Protein AF-W1YGV1-F1 (afdb_monomer_lite)

Secondary structure (DSSP, 8-state):
-HHHHHHHT---S-TTS-EE--GGG-S--SHHHHHHHHHHHHHHHHHT-SEE--TTT---HHHHHHHTTSS-TT-----S--

Foldseek 3Di:
DVVVVVVVVDADPDLAQDAAALAPQPVPPDPVSVVVVVVVVVVCVVRVRDHYQDPPRHDDPVPVCVVVVVDDPPDDDDDPDD

Radius of gyration: 13.25 Å; chains: 1; bounding box: 36×20×31 Å

Structure (mmCIF, N/CA/C/O backbone):
data_AF-W1YGV1-F1
#
_entry.id   AF-W1YGV1-F1
#
loop_
_atom_site.group_PDB
_atom_site.id
_atom_site.type_symbol
_atom_site.label_atom_id
_atom_site.label_alt_id
_atom_site.label_comp_id
_atom_site.label_asym_id
_atom_site.label_entity_id
_atom_site.label_seq_id
_atom_site.pdbx_PDB_ins_code
_atom_site.Cartn_x
_atom_site.Cartn_y
_atom_site.Cartn_z
_atom_site.occupancy
_atom_site.B_iso_or_equiv
_atom_site.auth_seq_id
_atom_site.auth_comp_id
_atom_site.auth_asym_id
_atom_site.auth_atom_id
_atom_site.pdbx_PDB_model_num
ATOM 1 N N . ALA A 1 1 ? -3.122 10.628 4.420 1.00 80.12 1 ALA A N 1
ATOM 2 C CA . ALA A 1 1 ? -3.956 9.436 4.692 1.00 80.12 1 ALA A CA 1
ATOM 3 C C . ALA A 1 1 ? -3.808 8.902 6.124 1.00 80.12 1 ALA A C 1
ATOM 5 O O . ALA A 1 1 ? -4.684 9.190 6.926 1.00 80.12 1 ALA A O 1
ATOM 6 N N . ARG A 1 2 ? -2.717 8.202 6.504 1.00 86.38 2 ARG A N 1
ATOM 7 C CA . ARG A 1 2 ? -2.603 7.528 7.827 1.00 86.38 2 ARG A CA 1
ATOM 8 C C . ARG A 1 2 ? -2.920 8.421 9.035 1.00 86.38 2 ARG A C 1
ATOM 10 O O . ARG A 1 2 ? -3.682 8.015 9.900 1.00 86.38 2 ARG A O 1
ATOM 17 N N . LYS A 1 3 ? -2.360 9.636 9.090 1.00 90.94 3 LYS A N 1
ATOM 18 C CA . LYS A 1 3 ? -2.613 10.580 10.197 1.00 90.94 3 LYS A CA 1
ATOM 19 C C . LYS A 1 3 ? -4.102 10.909 10.354 1.00 90.94 3 LYS A C 1
ATOM 21 O O . LYS A 1 3 ? -4.589 10.925 11.474 1.00 90.94 3 LYS A O 1
ATOM 26 N N . GLU A 1 4 ? -4.810 11.130 9.248 1.00 93.25 4 GLU A N 1
ATOM 27 C CA . GLU A 1 4 ? -6.247 11.426 9.270 1.00 93.25 4 GLU A CA 1
ATOM 28 C C . GLU A 1 4 ? -7.070 10.187 9.627 1.00 93.25 4 GLU A C 1
ATOM 30 O O . GLU A 1 4 ? -7.969 10.280 10.454 1.00 93.25 4 GLU A O 1
ATOM 35 N N . PHE A 1 5 ? -6.705 9.011 9.106 1.00 92.69 5 PHE A N 1
ATOM 36 C CA . PHE A 1 5 ? -7.342 7.746 9.483 1.00 92.69 5 PHE A CA 1
ATOM 37 C C . PHE A 1 5 ? -7.278 7.494 10.998 1.0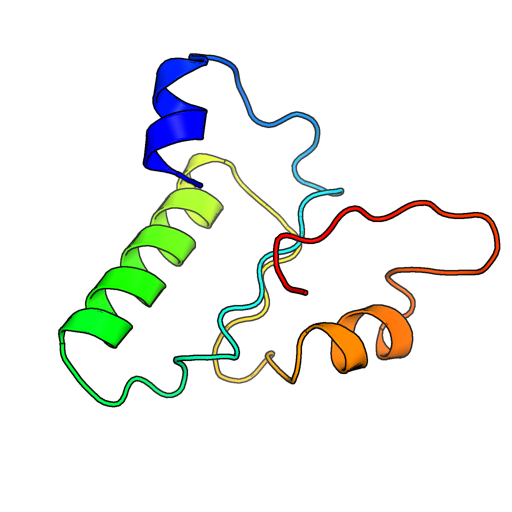0 92.69 5 PHE A C 1
ATOM 39 O O . PHE A 1 5 ? -8.286 7.155 11.612 1.00 92.69 5 PHE A O 1
ATOM 46 N N . LEU A 1 6 ? -6.124 7.738 11.628 1.00 91.75 6 LEU A N 1
ATOM 47 C CA . LEU A 1 6 ? -5.969 7.563 13.076 1.00 91.75 6 LEU A CA 1
ATOM 48 C C . LEU A 1 6 ? -6.868 8.500 13.896 1.00 91.75 6 LEU A C 1
ATOM 50 O O . LEU A 1 6 ? -7.326 8.103 14.963 1.00 91.75 6 LEU A O 1
ATOM 54 N N . LYS A 1 7 ? -7.166 9.708 13.401 1.00 96.38 7 LYS A N 1
ATOM 55 C CA . LYS A 1 7 ? -8.102 10.630 14.070 1.00 96.38 7 LYS A CA 1
ATOM 56 C C . LYS A 1 7 ? -9.543 10.111 14.063 1.00 96.38 7 LYS A C 1
ATOM 58 O O . LYS A 1 7 ? -10.302 10.460 14.958 1.00 96.38 7 LYS A O 1
ATOM 63 N N . ILE A 1 8 ? -9.917 9.285 13.080 1.00 95.31 8 ILE A N 1
ATOM 64 C CA . ILE A 1 8 ? -11.252 8.668 13.002 1.00 95.31 8 ILE A CA 1
ATOM 65 C C . ILE A 1 8 ? -11.427 7.622 14.116 1.00 95.31 8 ILE A C 1
ATOM 67 O O . ILE A 1 8 ? -12.536 7.435 14.615 1.00 95.31 8 ILE A O 1
ATOM 71 N N . GLY A 1 9 ? -10.347 6.943 14.526 1.00 93.38 9 GLY A N 1
ATOM 72 C CA . GLY A 1 9 ? -10.370 5.997 15.649 1.00 93.38 9 GLY A CA 1
ATOM 73 C C . GLY A 1 9 ? -11.226 4.747 15.400 1.00 93.38 9 GLY A C 1
ATOM 74 O O . GLY A 1 9 ? -11.811 4.196 16.332 1.00 93.38 9 GLY A O 1
ATOM 75 N N . LYS A 1 10 ? -11.342 4.310 14.140 1.00 94.62 10 LYS A N 1
ATOM 76 C CA . LYS A 1 10 ? -12.098 3.117 13.728 1.00 94.62 10 LYS A CA 1
ATOM 77 C C . LYS A 1 10 ? -11.175 2.098 13.052 1.00 94.62 10 LYS A C 1
ATOM 79 O O . LYS A 1 10 ? -10.162 2.498 12.479 1.00 94.62 10 LYS A O 1
ATOM 84 N N . PRO A 1 11 ? -11.501 0.794 13.106 1.00 94.00 11 PRO A N 1
ATOM 85 C CA . PRO A 1 11 ? -10.779 -0.206 12.329 1.00 94.00 11 PRO A CA 1
ATOM 86 C C . PRO A 1 11 ? -10.932 0.056 10.826 1.00 94.00 11 PRO A C 1
ATOM 88 O O . PRO A 1 11 ? -11.837 0.772 10.389 1.00 94.00 11 PRO A O 1
ATOM 91 N N . VAL A 1 12 ? -10.049 -0.549 10.030 1.00 95.38 12 VAL A N 1
ATOM 92 C CA . VAL A 1 12 ? -10.191 -0.545 8.570 1.00 95.38 12 VAL A CA 1
ATOM 93 C C . VAL A 1 12 ? -11.523 -1.179 8.164 1.00 95.38 12 VAL A C 1
ATOM 95 O O . VAL A 1 12 ? -11.976 -2.126 8.804 1.00 95.38 12 VAL A O 1
ATOM 98 N N . PHE A 1 13 ? -12.143 -0.654 7.106 1.00 93.06 13 PHE A N 1
ATOM 99 C CA . PHE A 1 13 ? -13.462 -1.102 6.651 1.00 93.06 13 PHE A CA 1
ATOM 100 C C . PHE A 1 13 ? -13.471 -2.586 6.260 1.00 93.06 13 PHE A C 1
ATOM 102 O O . PHE A 1 13 ? -14.251 -3.366 6.796 1.00 93.06 13 PHE A O 1
ATOM 109 N N . ASP A 1 14 ? -12.577 -2.970 5.348 1.00 96.19 14 ASP A N 1
ATOM 110 C CA . ASP A 1 14 ? -12.388 -4.350 4.912 1.00 96.19 14 ASP A CA 1
ATOM 111 C C . ASP A 1 14 ? -10.947 -4.516 4.414 1.00 96.19 14 ASP A C 1
ATOM 113 O O . ASP A 1 14 ? -10.528 -3.892 3.437 1.00 96.19 14 ASP A O 1
ATOM 117 N N . ARG A 1 15 ? -10.176 -5.369 5.092 1.00 96.44 15 ARG A N 1
ATOM 118 C CA . ARG A 1 15 ? -8.758 -5.622 4.790 1.00 96.44 15 ARG A CA 1
ATOM 119 C C . ARG A 1 15 ? -8.514 -6.242 3.405 1.00 96.44 15 ARG A C 1
ATOM 121 O O . ARG A 1 15 ? -7.380 -6.205 2.932 1.00 96.44 15 ARG A O 1
ATOM 128 N N . HIS A 1 16 ? -9.550 -6.806 2.778 1.00 96.38 16 HIS A N 1
ATOM 129 C CA . HIS A 1 16 ? -9.508 -7.403 1.441 1.00 96.38 16 HIS A CA 1
ATOM 130 C C . HIS A 1 16 ? -9.969 -6.444 0.337 1.00 96.38 16 HIS A C 1
ATOM 132 O O . HIS A 1 16 ? -9.786 -6.755 -0.837 1.00 96.38 16 HIS A O 1
ATOM 138 N N . LYS A 1 17 ? -10.528 -5.277 0.690 1.00 95.44 17 LYS A N 1
ATOM 139 C CA . LYS A 1 17 ? -10.947 -4.225 -0.258 1.00 95.44 17 LYS A CA 1
ATOM 140 C C . LYS A 1 17 ? -10.065 -2.977 -0.210 1.00 95.44 17 LYS A C 1
ATOM 142 O O . LYS A 1 17 ? -10.404 -1.952 -0.790 1.00 95.44 17 LYS A O 1
ATOM 147 N N . ILE A 1 18 ? -8.939 -3.051 0.496 1.00 96.00 18 ILE A N 1
ATOM 148 C CA . ILE A 1 18 ? -7.946 -1.980 0.573 1.00 96.00 18 ILE A CA 1
ATOM 149 C C . ILE A 1 18 ? -6.711 -2.424 -0.196 1.00 96.00 18 ILE A C 1
ATOM 151 O O . ILE A 1 18 ? -6.163 -3.488 0.086 1.00 96.00 18 ILE A O 1
ATOM 155 N N . TYR A 1 19 ? -6.276 -1.590 -1.136 1.00 95.25 19 TYR A N 1
ATOM 156 C CA . TYR A 1 19 ? -5.133 -1.832 -2.009 1.00 95.25 19 TYR A CA 1
ATOM 157 C C . TYR A 1 19 ? -4.070 -0.777 -1.725 1.00 95.25 19 TYR A C 1
ATOM 159 O O . TYR A 1 19 ? -4.376 0.4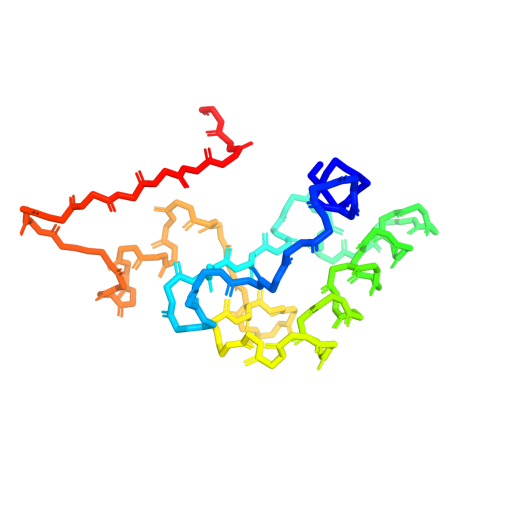12 -1.665 1.00 95.25 19 TYR A O 1
ATOM 167 N N . LEU A 1 20 ? -2.833 -1.214 -1.498 1.00 95.50 20 LEU A N 1
ATOM 168 C CA . LEU A 1 20 ? -1.710 -0.329 -1.200 1.00 95.50 20 LEU A CA 1
ATOM 169 C C . LEU A 1 20 ? -0.539 -0.659 -2.127 1.00 95.50 20 LEU A C 1
ATOM 171 O O . LEU A 1 20 ? 0.021 -1.759 -2.066 1.00 95.50 20 LEU A O 1
ATOM 175 N N . VAL A 1 21 ? -0.178 0.308 -2.970 1.00 95.25 21 VAL A N 1
ATOM 176 C CA . VAL A 1 21 ? 0.878 0.207 -3.983 1.00 95.25 21 VAL A CA 1
ATOM 177 C C . VAL A 1 21 ? 1.829 1.400 -3.794 1.00 95.25 21 VAL A C 1
ATOM 179 O O . VAL A 1 21 ? 1.431 2.532 -4.024 1.00 9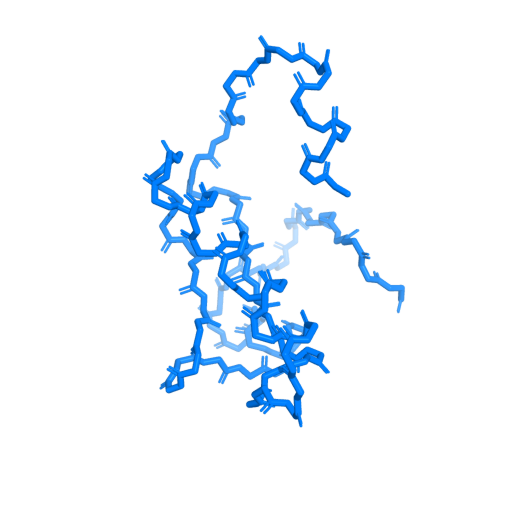5.25 21 VAL A O 1
ATOM 182 N N . PRO A 1 22 ? 3.061 1.215 -3.292 1.00 93.62 22 PRO A N 1
ATOM 183 C CA . PRO A 1 22 ? 4.010 2.307 -3.081 1.00 93.62 22 PRO A CA 1
ATOM 184 C C . PRO A 1 22 ? 4.823 2.648 -4.350 1.00 93.62 22 PRO A C 1
ATOM 186 O O . PRO A 1 22 ? 6.038 2.805 -4.263 1.00 93.62 22 PRO A O 1
ATOM 189 N N . ASP A 1 23 ? 4.207 2.746 -5.525 1.00 92.12 23 ASP A N 1
ATOM 190 C CA . ASP A 1 23 ? 4.891 2.854 -6.832 1.00 92.12 23 ASP A CA 1
ATOM 191 C C . ASP A 1 23 ? 5.633 4.183 -7.081 1.00 92.12 23 ASP A C 1
ATOM 193 O O . ASP A 1 23 ? 6.672 4.194 -7.735 1.00 92.12 23 ASP A O 1
ATOM 197 N N . HIS A 1 24 ? 5.170 5.291 -6.507 1.00 91.94 24 HIS A N 1
ATOM 198 C CA . HIS A 1 24 ? 5.736 6.625 -6.748 1.00 91.94 24 HIS A CA 1
ATOM 199 C C . HIS A 1 24 ? 7.150 6.836 -6.184 1.00 91.94 24 HIS A C 1
ATOM 201 O O . HIS A 1 24 ? 7.928 7.646 -6.692 1.00 91.94 24 HIS A O 1
ATOM 207 N N . PHE A 1 25 ? 7.484 6.142 -5.094 1.00 90.62 25 PHE A N 1
ATOM 208 C CA . PHE A 1 25 ? 8.730 6.351 -4.348 1.00 90.62 25 PHE A CA 1
ATOM 209 C C . PHE A 1 25 ? 9.468 5.049 -4.043 1.00 90.62 25 PHE A C 1
ATOM 211 O O . PHE A 1 25 ? 10.315 5.012 -3.143 1.00 90.62 25 PHE A O 1
ATOM 218 N N . THR A 1 26 ? 9.148 3.978 -4.772 1.00 89.94 26 THR A N 1
ATOM 219 C CA . THR A 1 26 ? 9.907 2.732 -4.718 1.00 89.94 26 THR A CA 1
ATOM 220 C C . THR A 1 26 ? 10.412 2.344 -6.115 1.00 89.94 26 THR A C 1
ATOM 222 O O . THR A 1 26 ? 9.662 2.453 -7.080 1.00 89.94 26 THR A O 1
ATOM 225 N N . PRO A 1 27 ? 11.678 1.900 -6.261 1.00 90.69 27 PRO A N 1
ATOM 226 C CA . PRO A 1 27 ? 12.699 1.752 -5.218 1.00 90.69 27 PRO A CA 1
ATOM 227 C C . PRO A 1 27 ? 13.082 3.083 -4.546 1.00 90.69 27 PRO A C 1
ATOM 229 O O . PRO A 1 27 ? 13.028 4.148 -5.154 1.00 90.69 27 PRO A O 1
ATOM 232 N N . ASN A 1 28 ? 13.401 3.024 -3.252 1.00 93.75 28 ASN A N 1
ATOM 233 C CA . ASN A 1 28 ? 13.557 4.208 -2.405 1.00 93.75 28 ASN A CA 1
ATOM 234 C C . ASN A 1 28 ? 14.813 4.999 -2.794 1.00 93.75 28 ASN A C 1
ATOM 236 O O . ASN A 1 28 ? 15.925 4.484 -2.693 1.00 93.75 28 ASN A O 1
ATOM 240 N N . LYS A 1 29 ? 14.639 6.260 -3.201 1.00 93.00 29 LYS A N 1
ATOM 241 C CA . LYS A 1 29 ? 15.744 7.141 -3.620 1.00 93.00 29 LYS A CA 1
ATOM 242 C C . LYS A 1 29 ? 16.490 7.799 -2.453 1.00 93.00 29 LYS A C 1
ATOM 244 O O . LYS A 1 29 ? 17.627 8.228 -2.613 1.00 93.00 29 LYS A O 1
ATOM 249 N N . ASP A 1 30 ? 15.834 7.931 -1.301 1.00 95.44 30 ASP A N 1
ATOM 250 C CA . ASP A 1 30 ? 16.326 8.655 -0.127 1.00 95.44 30 ASP A CA 1
ATOM 251 C C . ASP A 1 30 ? 15.693 8.137 1.182 1.00 95.44 30 ASP A C 1
ATOM 253 O O . ASP A 1 30 ? 14.819 7.267 1.199 1.00 95.44 30 ASP A O 1
ATOM 257 N N . ILE A 1 31 ? 16.131 8.683 2.320 1.00 96.56 31 ILE A N 1
ATOM 258 C CA . ILE A 1 31 ? 15.635 8.288 3.651 1.00 96.56 31 ILE A CA 1
ATOM 259 C C . ILE A 1 31 ? 14.144 8.617 3.820 1.00 96.56 31 ILE A C 1
ATOM 261 O O . ILE A 1 31 ? 13.423 7.897 4.516 1.00 96.56 31 ILE A O 1
ATOM 265 N N . GLN A 1 32 ? 13.656 9.688 3.189 1.00 95.69 32 GLN A N 1
ATOM 266 C CA . GLN A 1 32 ? 12.259 10.105 3.317 1.00 95.69 32 GLN A CA 1
ATOM 267 C C . GLN A 1 32 ? 11.327 9.108 2.623 1.00 95.69 32 GLN A C 1
ATOM 269 O O . GLN A 1 32 ? 10.375 8.628 3.240 1.00 95.69 32 GLN A O 1
ATOM 274 N N . SER A 1 33 ? 11.656 8.711 1.394 1.00 94.94 33 SER A N 1
ATOM 275 C CA . SER A 1 33 ? 10.957 7.652 0.659 1.00 94.94 33 SER A CA 1
ATOM 276 C C . SER A 1 33 ? 11.052 6.303 1.377 1.00 94.94 33 SER A C 1
ATOM 278 O O . SER A 1 33 ? 10.054 5.587 1.463 1.00 94.94 33 SER A O 1
ATOM 280 N N . ALA A 1 34 ? 12.204 5.956 1.966 1.00 95.00 34 ALA A N 1
ATOM 281 C CA . ALA A 1 34 ? 12.348 4.763 2.814 1.00 95.00 34 ALA A CA 1
ATOM 282 C C . ALA A 1 34 ? 11.418 4.796 4.038 1.00 95.00 34 ALA A C 1
ATOM 284 O O . ALA A 1 34 ? 10.742 3.812 4.350 1.00 95.00 34 ALA A O 1
ATOM 285 N N . THR A 1 35 ? 11.332 5.948 4.701 1.00 95.94 35 THR A N 1
ATOM 286 C CA . THR A 1 35 ? 10.459 6.153 5.862 1.00 95.94 35 THR A CA 1
ATOM 287 C C . THR A 1 35 ? 8.987 6.047 5.470 1.00 95.94 35 THR A C 1
ATOM 289 O O . THR A 1 35 ? 8.218 5.374 6.154 1.00 95.94 35 THR A O 1
ATOM 292 N N . GLN A 1 36 ? 8.586 6.646 4.347 1.00 93.62 36 GLN A N 1
ATOM 293 C CA . GLN A 1 36 ? 7.215 6.565 3.844 1.00 93.62 36 GLN A CA 1
ATOM 294 C C . GLN A 1 36 ? 6.814 5.122 3.507 1.00 93.62 36 GLN A C 1
ATOM 296 O O . GLN A 1 36 ? 5.755 4.664 3.942 1.00 93.62 36 GLN A O 1
ATOM 301 N N . ALA A 1 37 ? 7.675 4.381 2.803 1.00 94.31 37 ALA A N 1
ATOM 302 C CA . ALA A 1 37 ? 7.436 2.973 2.495 1.00 94.31 37 ALA A CA 1
ATOM 303 C C . ALA A 1 37 ? 7.323 2.125 3.772 1.00 94.31 37 ALA A C 1
ATOM 305 O O . ALA A 1 37 ? 6.435 1.277 3.878 1.00 94.31 37 ALA A O 1
ATOM 306 N N . LYS A 1 38 ? 8.164 2.395 4.783 1.00 95.31 38 LYS A N 1
ATOM 307 C CA . LYS A 1 38 ? 8.066 1.742 6.094 1.00 95.31 38 LYS A CA 1
ATOM 308 C C . LYS A 1 38 ? 6.723 2.029 6.770 1.00 95.31 38 LYS A C 1
ATOM 310 O O . LYS A 1 38 ? 6.081 1.093 7.227 1.00 95.31 38 LYS A O 1
ATOM 315 N N . VAL A 1 39 ? 6.276 3.287 6.801 1.00 95.38 39 VAL A N 1
ATOM 316 C CA . VAL A 1 39 ? 4.987 3.671 7.406 1.00 95.38 39 VAL A CA 1
ATOM 317 C C . VAL A 1 39 ? 3.819 2.932 6.749 1.00 95.38 39 VAL A C 1
ATOM 319 O O . VAL A 1 39 ? 2.917 2.473 7.449 1.00 95.38 39 VAL A O 1
ATOM 322 N N . MET A 1 40 ? 3.836 2.789 5.421 1.00 95.06 40 MET A N 1
ATOM 323 C CA . MET A 1 40 ? 2.824 2.012 4.702 1.00 95.06 40 MET A CA 1
ATOM 324 C C . MET A 1 40 ? 2.898 0.521 5.060 1.00 95.06 40 MET A C 1
ATOM 326 O O . MET A 1 40 ? 1.871 -0.082 5.364 1.00 95.06 40 MET A O 1
ATOM 330 N N . ARG A 1 41 ? 4.101 -0.067 5.091 1.00 95.31 41 ARG A N 1
ATOM 331 C CA . ARG A 1 41 ? 4.305 -1.477 5.461 1.00 95.31 41 ARG A CA 1
ATOM 332 C C . ARG A 1 41 ? 3.856 -1.774 6.893 1.00 95.31 41 ARG A C 1
ATOM 334 O O . ARG A 1 41 ? 3.243 -2.809 7.142 1.00 95.31 41 ARG A O 1
ATOM 341 N N . ASP A 1 42 ? 4.145 -0.878 7.831 1.00 96.44 42 ASP A N 1
ATOM 342 C CA . ASP A 1 42 ? 3.702 -1.007 9.219 1.00 96.44 42 ASP A CA 1
ATOM 343 C C . ASP A 1 42 ? 2.168 -0.970 9.296 1.00 96.44 42 ASP A C 1
ATOM 345 O O . ASP A 1 42 ? 1.579 -1.823 9.950 1.00 96.44 42 ASP A O 1
ATOM 349 N N . PHE A 1 43 ? 1.519 -0.057 8.562 1.00 96.00 43 PHE A N 1
ATOM 350 C CA . PHE A 1 43 ? 0.055 0.032 8.488 1.00 96.00 43 PHE A CA 1
ATOM 351 C C . PHE A 1 43 ? -0.585 -1.244 7.913 1.00 96.00 43 PHE A C 1
ATOM 353 O O . PHE A 1 43 ? -1.582 -1.735 8.440 1.00 96.00 43 PHE A O 1
ATOM 360 N N . VAL A 1 44 ? 0.016 -1.823 6.869 1.00 96.06 44 VAL A N 1
ATOM 361 C CA . VAL A 1 44 ? -0.409 -3.113 6.297 1.00 96.06 44 VAL A CA 1
ATOM 362 C C . VAL A 1 44 ? -0.352 -4.223 7.341 1.00 96.06 44 VAL A C 1
ATOM 364 O O . VAL A 1 44 ? -1.309 -4.984 7.469 1.00 96.06 44 VAL A O 1
ATOM 367 N N . ARG A 1 45 ? 0.752 -4.314 8.096 1.00 96.44 45 ARG A N 1
ATOM 368 C CA . ARG A 1 45 ? 0.944 -5.335 9.138 1.00 96.44 45 ARG A CA 1
ATOM 369 C C . ARG A 1 45 ? -0.013 -5.143 10.311 1.00 96.44 45 ARG A C 1
ATOM 371 O O . ARG A 1 45 ? -0.600 -6.117 10.765 1.00 96.44 45 ARG A O 1
ATOM 378 N N . GLU A 1 46 ? -0.183 -3.903 10.760 1.00 95.88 46 GLU A N 1
ATOM 379 C CA . GLU A 1 46 ? -1.072 -3.517 11.862 1.00 95.88 46 GLU A CA 1
ATOM 380 C C . GLU A 1 46 ? -2.529 -3.915 11.581 1.00 95.88 46 GLU A C 1
ATOM 382 O O . GLU A 1 46 ? -3.212 -4.436 12.460 1.00 95.88 46 GLU A O 1
ATOM 387 N N . HIS A 1 47 ? -2.994 -3.729 10.342 1.00 96.00 47 HIS A N 1
ATOM 388 C CA . HIS A 1 47 ? -4.383 -3.995 9.957 1.00 96.00 47 HIS A CA 1
ATOM 389 C C . HIS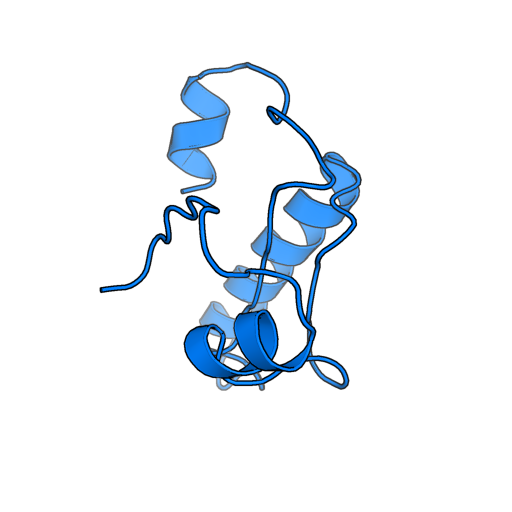 A 1 47 ? -4.592 -5.294 9.164 1.00 96.00 47 HIS A C 1
ATOM 391 O O . HIS A 1 47 ? -5.716 -5.596 8.761 1.00 96.00 47 HIS A O 1
ATOM 397 N N . GLY A 1 48 ? -3.531 -6.071 8.934 1.00 96.75 48 GLY A N 1
ATOM 398 C CA . GLY A 1 48 ? -3.586 -7.324 8.179 1.00 96.75 48 GLY A CA 1
ATOM 399 C C . GLY A 1 48 ? -4.120 -7.162 6.752 1.00 96.75 48 GLY A C 1
ATOM 400 O O . GLY A 1 48 ? -4.868 -8.022 6.288 1.00 96.75 48 GLY A O 1
ATOM 401 N N . ILE A 1 49 ? -3.785 -6.058 6.075 1.00 97.25 49 ILE A N 1
ATOM 402 C CA . ILE A 1 49 ? -4.237 -5.776 4.702 1.00 97.25 49 ILE A CA 1
ATOM 403 C C . ILE A 1 49 ? -3.635 -6.809 3.749 1.00 97.25 49 ILE A C 1
ATOM 405 O O . ILE A 1 49 ? -2.423 -7.021 3.743 1.00 97.25 49 ILE A O 1
ATOM 409 N N . THR A 1 50 ? -4.473 -7.451 2.932 1.00 95.56 50 THR A N 1
ATOM 410 C CA . THR A 1 50 ? -4.010 -8.545 2.063 1.00 95.56 50 THR A CA 1
ATOM 411 C C . THR A 1 50 ? -3.466 -8.074 0.724 1.00 95.56 50 THR A C 1
ATOM 413 O O . THR A 1 50 ? -2.599 -8.736 0.155 1.00 95.56 50 THR A O 1
ATOM 416 N N . ASN A 1 51 ? -3.935 -6.929 0.225 1.00 95.44 51 ASN A N 1
ATOM 417 C CA . ASN A 1 51 ? -3.573 -6.429 -1.101 1.00 95.44 51 ASN A CA 1
ATOM 418 C C . ASN A 1 51 ? -2.478 -5.361 -0.992 1.00 95.44 51 ASN A C 1
ATOM 420 O O . ASN A 1 51 ? -2.701 -4.174 -1.233 1.00 95.44 51 ASN A O 1
ATOM 424 N N . TYR A 1 52 ? -1.286 -5.799 -0.588 1.00 95.75 52 TYR A N 1
ATOM 425 C CA . TYR A 1 52 ? -0.088 -4.966 -0.530 1.00 95.75 52 TYR A CA 1
ATOM 426 C C . TYR A 1 52 ? 0.923 -5.397 -1.597 1.00 95.75 52 TYR A C 1
ATOM 428 O O . TYR A 1 52 ? 1.338 -6.559 -1.636 1.00 95.75 52 TYR A O 1
ATOM 436 N N . PHE A 1 53 ? 1.319 -4.458 -2.458 1.00 94.50 53 PHE A N 1
ATOM 437 C CA . PHE A 1 53 ? 2.155 -4.718 -3.633 1.00 94.50 53 PHE A CA 1
ATOM 438 C C . PHE A 1 53 ? 3.471 -3.947 -3.537 1.00 94.50 53 PHE A C 1
ATOM 440 O O . PHE A 1 53 ? 3.632 -2.916 -4.172 1.00 94.50 53 PHE A O 1
ATOM 447 N N . GLU A 1 54 ? 4.411 -4.418 -2.716 1.00 88.88 54 GLU A N 1
ATOM 448 C CA . GLU A 1 54 ? 5.725 -3.776 -2.552 1.00 88.88 54 GLU A CA 1
ATOM 449 C C . GLU A 1 54 ? 6.778 -4.243 -3.570 1.00 88.88 54 GLU A C 1
ATOM 451 O O . GLU A 1 54 ? 6.500 -5.067 -4.443 1.00 88.88 54 GLU A O 1
ATOM 456 N N . VAL A 1 55 ? 8.003 -3.714 -3.449 1.00 85.56 55 VAL A N 1
ATOM 457 C CA . VAL A 1 55 ? 9.155 -4.031 -4.310 1.00 85.56 55 VAL A CA 1
ATOM 458 C C . VAL A 1 55 ? 9.264 -5.537 -4.579 1.00 85.56 55 VAL A C 1
ATOM 460 O O . VAL A 1 55 ? 9.224 -6.355 -3.663 1.00 85.56 55 VAL A O 1
ATOM 463 N N . GLY A 1 56 ? 9.390 -5.897 -5.859 1.00 85.25 56 GLY A N 1
ATOM 464 C CA . GLY A 1 56 ? 9.390 -7.284 -6.343 1.00 85.25 56 GLY A CA 1
ATOM 465 C C . GLY A 1 56 ? 8.004 -7.829 -6.711 1.00 85.25 56 GLY A C 1
ATOM 466 O O . GLY A 1 56 ? 7.913 -8.842 -7.399 1.00 85.25 56 GLY A O 1
ATOM 467 N N . ARG A 1 57 ? 6.922 -7.160 -6.295 1.00 83.44 57 ARG A N 1
ATOM 468 C CA . ARG A 1 57 ? 5.525 -7.491 -6.640 1.00 83.44 57 ARG A CA 1
ATOM 469 C C . ARG A 1 57 ? 4.704 -6.279 -7.103 1.00 83.44 57 ARG A C 1
ATOM 471 O O . ARG A 1 57 ? 3.512 -6.431 -7.370 1.00 83.44 57 ARG A O 1
ATOM 478 N N . MET A 1 58 ? 5.330 -5.106 -7.155 1.00 79.56 58 MET A N 1
ATOM 479 C CA . MET A 1 58 ? 4.725 -3.827 -7.522 1.00 79.56 58 MET A CA 1
ATOM 480 C C . MET A 1 58 ? 4.758 -3.569 -9.033 1.00 79.56 58 MET A C 1
ATOM 482 O O . MET A 1 58 ? 5.506 -4.201 -9.775 1.00 79.56 58 MET A O 1
ATOM 486 N N . GLY A 1 59 ? 4.000 -2.563 -9.440 1.00 86.31 59 GLY A N 1
ATOM 487 C CA . GLY A 1 59 ? 4.047 -1.871 -10.724 1.00 86.31 59 GLY A CA 1
ATOM 488 C C . GLY A 1 59 ? 3.233 -0.584 -10.581 1.00 86.31 59 GLY A C 1
ATOM 489 O O . GLY A 1 59 ? 2.807 -0.275 -9.469 1.00 86.31 59 GLY A O 1
ATOM 490 N N . ILE A 1 60 ? 3.015 0.148 -11.674 1.00 90.69 60 ILE A N 1
ATOM 491 C CA . ILE A 1 60 ? 2.201 1.374 -11.642 1.00 90.69 60 ILE A CA 1
ATOM 492 C C . ILE A 1 60 ? 0.788 1.009 -11.177 1.00 90.69 60 ILE A C 1
ATOM 494 O O . ILE A 1 60 ? 0.179 0.098 -11.741 1.00 90.69 60 ILE A O 1
ATOM 498 N N . GLU A 1 61 ? 0.275 1.682 -10.152 1.00 92.38 61 GLU A N 1
ATOM 499 C CA . GLU A 1 61 ? -0.966 1.307 -9.464 1.00 92.38 61 GLU A CA 1
ATOM 500 C C . GLU A 1 61 ? -2.164 1.185 -10.418 1.00 92.38 61 GLU A C 1
ATOM 502 O O . GLU A 1 61 ? -2.855 0.164 -10.421 1.00 92.38 61 GLU A O 1
ATOM 507 N N . HIS A 1 62 ? -2.325 2.157 -11.320 1.00 92.50 62 HIS A N 1
ATOM 508 C CA . HIS A 1 62 ? -3.389 2.191 -12.331 1.00 92.50 62 HIS A CA 1
ATOM 509 C C . HIS A 1 62 ? -3.274 1.087 -13.384 1.00 92.50 62 HIS A C 1
ATOM 511 O O . HIS A 1 62 ? -4.234 0.811 -14.096 1.00 92.50 62 HIS A O 1
ATOM 517 N N . VAL A 1 63 ? -2.109 0.447 -13.489 1.00 93.62 63 VAL A N 1
ATOM 518 C CA . VAL A 1 63 ? -1.847 -0.647 -14.430 1.00 93.62 63 VAL A CA 1
ATOM 519 C C . VAL A 1 63 ? -2.037 -1.993 -13.737 1.00 93.62 63 VAL A C 1
ATOM 521 O O . VAL A 1 63 ? -2.796 -2.838 -14.210 1.00 93.62 63 VAL A O 1
ATOM 524 N N . ILE A 1 64 ? -1.410 -2.192 -12.574 1.00 93.19 64 ILE A N 1
ATOM 525 C CA . ILE A 1 64 ? -1.395 -3.511 -11.932 1.00 93.19 64 ILE A CA 1
ATOM 526 C C . ILE A 1 64 ? -2.753 -3.926 -11.373 1.00 93.19 64 ILE A C 1
ATOM 528 O O . ILE A 1 64 ? -3.016 -5.125 -11.270 1.00 93.19 64 ILE A O 1
ATOM 532 N N . LEU A 1 65 ? -3.600 -2.971 -10.973 1.00 92.81 65 LEU A N 1
ATOM 533 C CA . LEU A 1 65 ? -4.906 -3.288 -10.399 1.00 92.81 65 LEU A CA 1
ATOM 534 C C . LEU A 1 65 ? -5.844 -3.879 -11.474 1.00 92.81 65 LEU A C 1
ATOM 536 O O . LEU A 1 65 ? -6.338 -4.991 -11.252 1.00 92.81 65 LEU A O 1
ATOM 540 N N . PRO A 1 66 ? -6.022 -3.254 -12.659 1.00 92.75 66 PRO A N 1
ATOM 541 C CA . PRO A 1 66 ? -6.737 -3.881 -13.773 1.00 92.75 66 PRO A CA 1
ATOM 542 C C . PRO A 1 66 ? -6.079 -5.163 -14.289 1.00 92.75 66 PRO A C 1
ATOM 544 O O . PRO A 1 66 ? -6.767 -6.164 -14.475 1.00 92.75 66 PRO A O 1
ATOM 547 N N . GLU A 1 67 ? -4.755 -5.180 -14.484 1.00 93.56 67 GLU A N 1
ATOM 548 C CA . GLU A 1 67 ? -4.054 -6.349 -15.042 1.00 93.56 67 GLU A CA 1
ATOM 549 C C . GLU A 1 67 ? -4.195 -7.604 -14.174 1.00 93.56 67 GLU A C 1
ATOM 551 O O . GLU A 1 67 ? -4.236 -8.724 -14.682 1.00 93.56 67 GLU A O 1
ATOM 556 N N . LYS A 1 68 ? -4.284 -7.432 -12.852 1.00 91.88 68 LYS A N 1
ATOM 557 C CA . LYS A 1 68 ? -4.505 -8.534 -11.909 1.00 91.88 68 LYS A CA 1
ATOM 558 C C . LYS A 1 68 ? -5.980 -8.903 -11.739 1.00 91.88 68 LYS A C 1
ATOM 560 O O . LYS A 1 68 ? -6.273 -9.776 -10.925 1.00 91.88 68 LYS A O 1
ATOM 565 N N . GLY A 1 69 ? -6.894 -8.251 -12.461 1.00 92.75 69 GLY A N 1
ATOM 566 C CA . GLY A 1 69 ? -8.336 -8.460 -12.330 1.00 92.75 69 GLY A CA 1
ATOM 567 C C . GLY A 1 69 ? -8.878 -8.050 -10.960 1.00 92.75 69 GLY A C 1
ATOM 568 O O . GLY A 1 69 ? -9.846 -8.634 -10.486 1.00 92.75 69 GLY A O 1
ATOM 569 N N . LEU A 1 70 ? 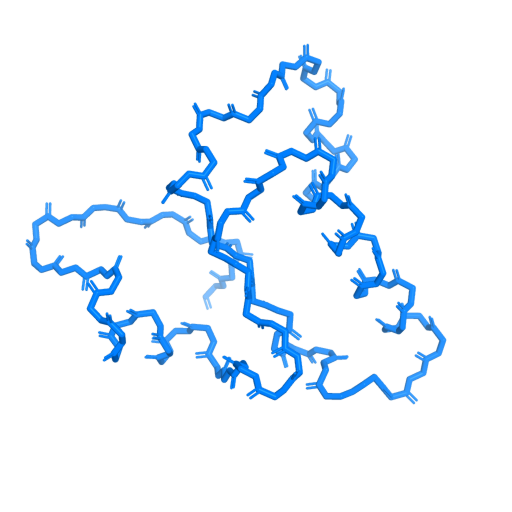-8.226 -7.088 -10.295 1.00 92.94 70 LEU A N 1
ATOM 570 C CA . LEU A 1 70 ? -8.634 -6.583 -8.977 1.00 92.94 70 LEU A CA 1
ATOM 571 C C . LEU A 1 70 ? -9.718 -5.505 -9.069 1.00 92.94 70 LEU A C 1
ATOM 573 O O . LEU A 1 70 ? -10.222 -5.064 -8.037 1.00 92.94 70 LEU A O 1
ATOM 577 N N . ILE A 1 71 ? -10.029 -5.080 -10.292 1.00 93.31 71 ILE A N 1
ATOM 578 C CA . ILE A 1 71 ? -11.143 -4.211 -10.637 1.00 93.31 71 ILE A CA 1
ATOM 579 C C . ILE A 1 71 ? -11.707 -4.641 -11.995 1.00 93.31 71 ILE A C 1
ATOM 581 O O . ILE A 1 71 ? -10.946 -4.935 -12.922 1.00 93.31 71 ILE A O 1
ATOM 585 N N . GLY A 1 72 ? -13.033 -4.677 -12.114 1.00 92.94 72 GLY A N 1
ATOM 586 C CA . GLY A 1 72 ? -13.730 -5.051 -13.342 1.00 92.94 72 GLY A CA 1
ATOM 587 C C . GLY A 1 72 ? -14.947 -4.179 -13.677 1.00 92.94 72 GLY A C 1
ATOM 588 O O . GLY A 1 72 ? -15.300 -3.254 -12.940 1.00 92.94 72 GLY A O 1
ATOM 589 N N . PRO A 1 73 ? -15.615 -4.457 -14.814 1.00 95.50 73 PRO A N 1
ATOM 590 C CA . PRO A 1 73 ? -16.824 -3.742 -15.210 1.00 95.50 73 PRO A CA 1
ATOM 591 C C . PRO A 1 73 ? -17.923 -3.822 -14.140 1.00 95.50 73 PRO A C 1
ATOM 593 O O . PRO A 1 73 ? -18.274 -4.907 -13.684 1.00 95.50 73 PRO A O 1
ATOM 596 N N . GLY A 1 74 ? -18.499 -2.672 -13.779 1.00 95.88 74 GLY A N 1
ATOM 597 C CA . GLY A 1 74 ? -19.579 -2.570 -12.787 1.00 95.88 74 GLY A CA 1
ATOM 598 C C . GLY A 1 74 ? -19.115 -2.410 -11.335 1.00 95.88 74 GLY A C 1
ATOM 599 O O . GLY A 1 74 ? -19.950 -2.209 -10.455 1.00 95.88 74 GLY A O 1
ATOM 600 N N . GLU A 1 75 ? -17.809 -2.453 -11.077 1.00 94.25 75 GLU A N 1
ATOM 601 C CA . GLU A 1 75 ? -17.239 -2.212 -9.753 1.00 94.25 75 GLU A CA 1
ATOM 602 C C . GLU A 1 75 ? -16.842 -0.741 -9.552 1.00 94.25 75 GLU A C 1
ATOM 604 O O . GLU A 1 75 ? -16.595 0.002 -10.503 1.00 94.25 75 GLU A O 1
ATOM 609 N N . MET A 1 76 ? -16.780 -0.313 -8.287 1.00 93.50 76 MET A N 1
ATOM 610 C CA . MET A 1 76 ? -16.372 1.037 -7.896 1.00 93.50 76 MET A CA 1
ATOM 611 C C . MET A 1 76 ? -15.117 0.971 -7.030 1.00 93.50 76 MET A C 1
ATOM 613 O O . MET A 1 76 ? -15.113 0.336 -5.975 1.00 93.50 76 MET A O 1
ATOM 617 N N . MET A 1 77 ? -14.081 1.690 -7.452 1.00 93.38 77 MET A N 1
ATOM 618 C CA . MET A 1 77 ? -12.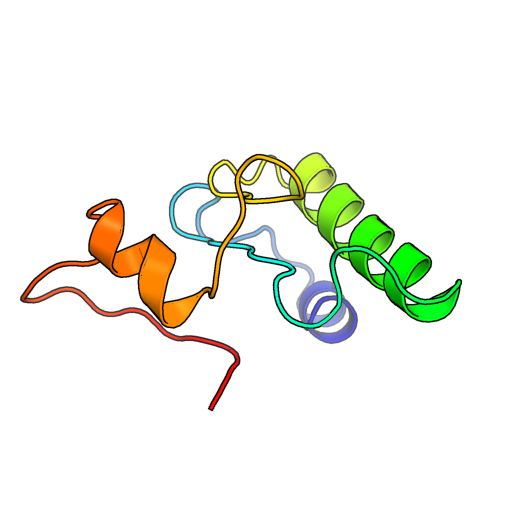851 1.894 -6.696 1.00 93.38 77 MET A CA 1
ATOM 619 C C . MET A 1 77 ? -12.602 3.394 -6.546 1.00 93.38 77 MET A C 1
ATOM 621 O O . MET A 1 77 ? -12.785 4.158 -7.489 1.00 93.38 77 MET A O 1
ATOM 625 N N . ILE A 1 78 ? -12.208 3.810 -5.343 1.00 94.31 78 ILE A N 1
ATOM 626 C CA . ILE A 1 78 ? -11.845 5.195 -5.035 1.00 94.31 78 ILE A CA 1
ATOM 627 C C . ILE A 1 78 ? -10.355 5.200 -4.697 1.00 94.31 78 ILE A C 1
ATOM 629 O O . ILE A 1 78 ? -9.935 4.525 -3.755 1.00 94.31 78 ILE A O 1
ATOM 633 N N . GLY A 1 79 ? -9.575 5.936 -5.486 1.00 92.62 79 GLY A N 1
ATOM 634 C CA . GLY A 1 79 ? -8.129 6.090 -5.331 1.00 92.62 79 GLY A CA 1
ATOM 635 C C . GLY A 1 79 ? -7.747 7.398 -4.638 1.00 92.62 79 GLY A C 1
ATOM 636 O O . GLY A 1 79 ? -8.550 8.324 -4.540 1.00 92.62 79 GLY A O 1
ATOM 637 N N . ALA A 1 80 ? -6.511 7.463 -4.141 1.00 91.31 80 ALA A N 1
ATOM 638 C CA . ALA A 1 80 ? -5.916 8.676 -3.570 1.00 91.31 80 ALA A CA 1
ATOM 639 C C . ALA A 1 80 ? -4.928 9.370 -4.530 1.00 91.31 80 ALA A C 1
ATOM 641 O O . ALA A 1 80 ? -4.175 10.238 -4.088 1.00 91.31 80 ALA A O 1
ATOM 642 N N . ASP A 1 81 ? -4.941 8.969 -5.800 1.00 90.38 81 ASP A N 1
ATOM 643 C CA . ASP A 1 81 ? -4.128 9.488 -6.901 1.00 90.38 81 ASP A CA 1
ATOM 644 C C . ASP A 1 81 ? -5.055 10.044 -7.999 1.00 90.38 81 ASP A C 1
ATOM 646 O O . ASP A 1 81 ? -6.209 9.603 -8.091 1.00 90.38 81 ASP A O 1
ATOM 650 N N . SER A 1 82 ? -4.602 11.067 -8.735 1.00 84.25 82 SER A N 1
ATOM 651 C CA . SER A 1 82 ? -5.435 11.911 -9.618 1.00 84.25 82 SER A CA 1
ATOM 652 C C . SER A 1 82 ? -5.426 11.502 -11.080 1.00 84.25 82 SER A C 1
ATOM 654 O O . SER A 1 82 ? -4.314 11.251 -11.588 1.00 84.25 82 SER A O 1
#

InterPro domains:
  IPR001030 Aconitase/3-isopropylmalate dehydratase large subunit, alpha/beta/alpha domain [PF00330] (32-82)
  IPR015931 Aconitase/3-isopropylmalate dehydratase large subunit, alpha/beta/alpha, subdomain 1/3 [G3DSA:3.30.499.10] (1-82)
  IPR036008 Aconitase, iron-sulfur domain [SSF53732] (2-82)
  IPR050067 Isopropylmalate dehydratase and related enzymes [PTHR43822] (9-82)

Sequence (82 aa):
ARKEFLKIGKPVFDRHKIYLVPDHFTPNKDIQSATQAKVMRDFVREHGITNYFEVGRMGIEHVILPEKGLIGPGEMMIGADS

Organism: NCBI:txid408170

pLDDT: mean 93.09, std 3.61, range [79.56, 97.25]